Protein AF-A0A0B1TJJ9-F1 (afdb_monomer_lite)

InterPro domains:
  IPR020471 Aldo-keto reductase [PTHR43827] (11-89)
  IPR023210 NADP-dependent oxidoreductase domain [PF00248] (7-78)
  IPR036812 NAD(P)-dependent oxidoreductase domain superfamily [G3DSA:3.20.20.100] (2-97)
  IPR036812 NAD(P)-dependent oxidoreductase domain superfamily [SSF51430] (4-62)

Organism: Oesophagostomum dentatum (NCBI:txid61180)

Foldseek 3Di:
DQPQCCCVPPCVVVVHDPVNDAAEDEDAFDPPQRQVVLVVVLVVVCVSNVHQEHAEYANPDQAHPPDDPPPPCSVVSVVNNVVNVVVLQQDGDVPDRYYNDYDPPPPDPDDD

Radius of gyration: 15.56 Å; chains: 1; bounding box: 32×31×48 Å

Structure (mmCIF, N/CA/C/O backbone):
data_AF-A0A0B1TJJ9-F1
#
_entry.id   AF-A0A0B1TJJ9-F1
#
loop_
_atom_site.group_PDB
_atom_site.id
_atom_site.type_symbol
_atom_site.label_atom_id
_atom_site.label_alt_id
_atom_site.label_comp_id
_atom_site.label_asym_id
_atom_site.label_entity_id
_atom_site.label_seq_id
_atom_site.pdbx_PDB_ins_code
_atom_site.Cartn_x
_atom_site.Cartn_y
_atom_site.Cartn_z
_atom_site.occupancy
_atom_site.B_iso_or_equiv
_atom_site.auth_seq_id
_atom_site.auth_comp_id
_atom_site.auth_asym_id
_atom_site.auth_atom_id
_atom_site.pdbx_PDB_model_num
ATOM 1 N N . MET A 1 1 ? -8.188 20.039 10.616 1.00 50.78 1 MET A N 1
ATOM 2 C CA . MET A 1 1 ? -7.954 18.624 10.953 1.00 50.78 1 MET A CA 1
ATOM 3 C C . MET A 1 1 ? -7.163 18.024 9.822 1.00 50.78 1 MET A C 1
ATOM 5 O O . MET A 1 1 ? -7.623 18.081 8.685 1.00 50.78 1 MET A O 1
ATOM 9 N N . ALA A 1 2 ? -5.960 17.553 10.108 1.00 57.22 2 ALA A N 1
ATOM 10 C CA . ALA A 1 2 ? -5.258 16.703 9.169 1.00 57.22 2 ALA A CA 1
ATOM 11 C C . ALA A 1 2 ? -5.951 15.317 9.196 1.00 57.22 2 ALA A C 1
ATOM 13 O O . ALA A 1 2 ? -6.507 14.917 10.221 1.00 57.22 2 ALA A O 1
ATOM 14 N N . TYR A 1 3 ? -6.072 14.648 8.043 1.00 60.06 3 TYR A N 1
ATOM 15 C CA . TYR A 1 3 ? -6.905 13.437 7.890 1.00 60.06 3 TYR A CA 1
ATOM 16 C C . TYR A 1 3 ? -6.464 12.261 8.787 1.00 60.06 3 TYR A C 1
ATOM 18 O O . TYR A 1 3 ? -7.228 11.327 9.010 1.00 60.06 3 TYR A O 1
ATOM 26 N N . ASP A 1 4 ? -5.239 12.322 9.292 1.00 62.38 4 ASP A N 1
ATOM 27 C CA . ASP A 1 4 ? -4.541 11.364 10.147 1.00 62.38 4 ASP A CA 1
ATOM 28 C C . ASP A 1 4 ? -5.045 11.316 11.598 1.00 62.38 4 ASP A C 1
ATOM 30 O O . ASP A 1 4 ? -4.843 10.313 12.278 1.00 62.38 4 ASP A O 1
ATOM 34 N N . GLU A 1 5 ? -5.767 12.335 12.070 1.00 67.25 5 GLU A N 1
ATOM 35 C CA . GLU A 1 5 ? -6.327 12.354 13.435 1.00 67.25 5 GLU A CA 1
ATOM 36 C C . GLU A 1 5 ? -7.753 11.777 13.505 1.00 67.25 5 GLU A C 1
ATOM 38 O O . GLU A 1 5 ? -8.260 11.465 14.583 1.00 67.25 5 GLU A O 1
ATOM 43 N N . ILE A 1 6 ? -8.392 11.566 12.347 1.00 77.62 6 ILE A N 1
ATOM 44 C CA . ILE A 1 6 ? -9.807 11.187 12.243 1.00 77.62 6 ILE A CA 1
ATOM 45 C C . ILE A 1 6 ? -10.085 9.840 12.914 1.00 77.62 6 ILE A C 1
ATOM 47 O O . ILE A 1 6 ? -11.094 9.700 13.600 1.00 77.62 6 ILE A O 1
ATOM 51 N N . LEU A 1 7 ? -9.216 8.841 12.737 1.00 86.81 7 LEU A N 1
ATOM 52 C CA . LEU A 1 7 ? -9.463 7.512 13.302 1.00 86.81 7 LEU A CA 1
ATOM 53 C C . LEU A 1 7 ? -9.340 7.503 14.827 1.00 86.81 7 LEU A C 1
ATOM 55 O O . LEU A 1 7 ? -10.159 6.881 15.501 1.00 86.81 7 LEU A O 1
ATOM 59 N N . LEU A 1 8 ? -8.356 8.226 15.366 1.00 87.19 8 LEU A N 1
ATOM 60 C CA . LEU A 1 8 ? -8.127 8.311 16.808 1.00 87.19 8 LEU A CA 1
ATOM 61 C C . LEU A 1 8 ? -9.242 9.087 17.521 1.00 87.19 8 LEU A C 1
ATOM 63 O O . LEU A 1 8 ? -9.586 8.749 18.650 1.00 87.19 8 LEU A O 1
ATOM 67 N N . GLU A 1 9 ? -9.824 10.097 16.869 1.00 89.75 9 GLU A N 1
ATOM 68 C CA . GLU A 1 9 ? -10.897 10.906 17.454 1.00 89.75 9 GLU A CA 1
ATOM 69 C C . GLU A 1 9 ? -12.292 10.303 17.226 1.00 89.75 9 GLU A C 1
ATOM 71 O O . GLU A 1 9 ? -13.098 10.210 18.156 1.00 89.75 9 GLU A O 1
ATOM 76 N N . LEU A 1 10 ? -12.611 9.901 15.990 1.00 90.69 10 LEU A N 1
ATOM 77 C CA . LEU A 1 10 ? -13.981 9.541 15.626 1.00 90.69 10 LEU A CA 1
ATOM 78 C C . LEU A 1 10 ? -14.364 8.129 16.057 1.00 90.69 10 LEU A C 1
ATOM 80 O O . LEU A 1 10 ? -15.515 7.929 16.441 1.00 90.69 10 LEU A O 1
ATOM 84 N N . LEU A 1 11 ? -13.445 7.157 16.022 1.00 92.44 11 LEU A N 1
ATOM 85 C CA . LEU A 1 11 ? -13.799 5.786 16.399 1.00 92.44 11 LEU A CA 1
ATOM 86 C C . LEU A 1 11 ? -14.287 5.715 17.859 1.00 92.44 11 LEU A C 1
ATOM 88 O O . LEU A 1 11 ? -15.423 5.278 18.064 1.00 92.44 11 LEU A O 1
ATOM 92 N N . PRO A 1 12 ? -13.561 6.253 18.866 1.00 93.12 12 PRO A N 1
ATOM 93 C CA . PRO A 1 12 ? -14.053 6.255 20.245 1.00 93.12 12 PRO A CA 1
ATOM 94 C C . PRO A 1 12 ? -15.328 7.086 20.420 1.00 93.12 12 PRO A C 1
ATOM 96 O O . PRO A 1 12 ? -16.230 6.682 21.151 1.00 93.12 12 PRO A O 1
ATOM 99 N N . LYS A 1 13 ? -15.441 8.224 19.717 1.00 95.00 13 LYS A N 1
ATOM 100 C CA . LYS A 1 13 ? -16.614 9.113 19.780 1.00 95.00 13 LYS A CA 1
ATOM 101 C C . LYS A 1 13 ? -17.915 8.414 19.382 1.00 95.00 13 LYS A C 1
ATOM 103 O 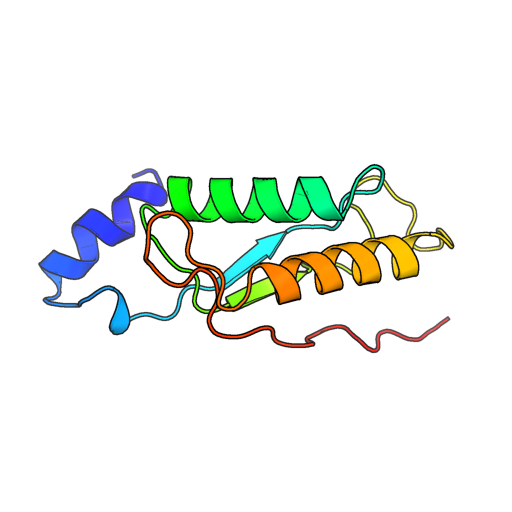O . LYS A 1 13 ? -18.964 8.733 19.936 1.00 95.00 13 LYS A O 1
ATOM 108 N N . TYR A 1 14 ? -17.848 7.482 18.434 1.00 95.12 14 TYR A N 1
ATOM 109 C CA . TYR A 1 14 ? -18.998 6.707 17.967 1.00 95.12 14 TYR A CA 1
ATOM 110 C C . TYR A 1 14 ? -19.023 5.270 18.508 1.00 95.12 14 TYR A C 1
ATOM 112 O O . TYR A 1 14 ? -19.818 4.463 18.034 1.00 95.12 14 TYR A O 1
ATOM 120 N N . ASN A 1 15 ? -18.196 4.958 19.515 1.00 96.25 15 ASN A N 1
ATOM 121 C CA . ASN A 1 15 ? -18.080 3.627 20.115 1.00 96.25 15 ASN A CA 1
ATOM 122 C C . ASN A 1 15 ? -17.792 2.523 19.072 1.00 96.25 15 ASN A C 1
ATOM 124 O O . ASN A 1 15 ? -18.339 1.423 19.149 1.00 96.25 15 ASN A O 1
ATOM 128 N N . LEU A 1 16 ? -16.947 2.850 18.090 1.00 95.50 16 LEU A N 1
ATOM 129 C CA . LEU A 1 16 ? -16.445 1.947 17.059 1.00 95.50 16 LEU A CA 1
ATOM 130 C C . LEU A 1 16 ? -15.017 1.505 17.393 1.00 95.50 16 LEU A C 1
ATOM 132 O O . LEU A 1 16 ? -14.221 2.254 17.962 1.00 95.50 16 LEU A O 1
ATOM 136 N N . GLN A 1 17 ? -14.681 0.292 16.987 1.00 93.50 17 GLN A N 1
ATOM 137 C CA . GLN A 1 17 ? -13.342 -0.275 17.004 1.00 93.50 17 GLN A CA 1
ATOM 138 C C . GLN A 1 17 ? -12.704 -0.175 15.618 1.00 93.50 17 GLN A C 1
ATOM 140 O O . GLN A 1 17 ? -13.377 0.011 14.604 1.00 93.50 17 GLN A O 1
ATOM 145 N N . ARG A 1 18 ? -11.380 -0.357 15.546 1.00 92.25 18 ARG A N 1
ATOM 146 C CA . ARG A 1 18 ? -10.669 -0.399 14.260 1.00 92.25 18 ARG A CA 1
ATOM 147 C C . ARG A 1 18 ? -11.210 -1.503 13.338 1.00 92.25 18 ARG A C 1
ATOM 149 O O . ARG A 1 18 ? -11.262 -1.284 12.132 1.00 92.25 18 ARG A O 1
ATOM 156 N N . SER A 1 19 ? -11.664 -2.627 13.890 1.00 94.12 19 SER A N 1
ATOM 157 C CA . SER A 1 19 ? -12.289 -3.737 13.153 1.00 94.12 19 SER A CA 1
ATOM 158 C C . SER A 1 19 ? -13.675 -3.429 12.587 1.00 94.12 19 SER A C 1
ATOM 160 O O . SER A 1 19 ? -14.154 -4.184 11.747 1.00 94.12 19 SER A O 1
ATOM 162 N N . ASP A 1 20 ? -14.318 -2.343 13.022 1.00 95.62 20 ASP A N 1
ATOM 163 C CA . ASP A 1 20 ? -15.666 -1.976 12.567 1.00 95.62 20 ASP A CA 1
ATOM 164 C C . ASP A 1 20 ? -15.641 -1.144 11.276 1.00 95.62 20 ASP A C 1
ATOM 166 O O . ASP A 1 20 ? -16.688 -0.817 10.715 1.00 95.62 20 ASP A O 1
ATOM 170 N N . ILE A 1 21 ? -14.448 -0.782 10.798 1.00 92.38 21 ILE A N 1
ATOM 171 C CA . ILE A 1 21 ? -14.250 -0.017 9.570 1.00 92.38 21 ILE A CA 1
ATOM 172 C C . ILE A 1 21 ? -13.322 -0.755 8.607 1.00 92.38 21 ILE A C 1
ATOM 174 O O . ILE A 1 21 ? -12.427 -1.487 9.020 1.00 92.38 21 ILE A O 1
ATOM 178 N N . PHE A 1 22 ? -13.505 -0.503 7.311 1.00 93.19 22 PHE A N 1
ATOM 179 C CA . PHE A 1 22 ? -12.669 -1.059 6.251 1.00 93.19 22 PHE A CA 1
ATOM 180 C C . PHE A 1 22 ? -11.797 0.045 5.641 1.00 93.19 22 PHE A C 1
ATOM 182 O O . PHE A 1 22 ? -12.306 0.970 5.004 1.00 93.19 22 PHE A O 1
ATOM 189 N N . LEU A 1 23 ? -10.479 -0.039 5.822 1.00 91.50 23 LEU A N 1
ATOM 190 C CA . LEU A 1 23 ? -9.515 0.918 5.287 1.00 91.50 23 LEU A CA 1
ATOM 191 C C . LEU A 1 23 ? -8.859 0.396 4.015 1.00 91.50 23 LEU A C 1
ATOM 193 O O . LEU A 1 23 ? -8.166 -0.621 4.005 1.00 91.50 23 LEU A O 1
ATOM 197 N N . THR A 1 24 ? -9.031 1.167 2.945 1.00 91.75 24 THR A N 1
ATOM 198 C CA . THR A 1 24 ? -8.344 0.961 1.670 1.00 91.75 24 THR A CA 1
ATOM 199 C C . THR A 1 24 ? -7.356 2.090 1.417 1.00 91.75 24 THR A C 1
ATOM 201 O O . THR A 1 24 ? -7.730 3.261 1.474 1.00 91.75 24 THR A O 1
ATOM 204 N N . THR A 1 25 ? -6.121 1.751 1.052 1.00 92.75 25 THR A N 1
ATOM 205 C CA . THR A 1 25 ? -5.153 2.705 0.486 1.00 92.75 25 THR A CA 1
ATOM 206 C C . THR A 1 25 ? -4.714 2.268 -0.909 1.00 92.75 25 THR A C 1
ATOM 208 O O . THR A 1 25 ? -4.983 1.149 -1.350 1.00 92.75 25 THR A O 1
ATOM 211 N N . LYS A 1 26 ? -4.061 3.169 -1.639 1.00 93.88 26 LYS A N 1
ATOM 212 C CA . LYS A 1 26 ? -3.591 2.918 -2.999 1.00 93.88 26 LYS A CA 1
ATOM 213 C C . LYS A 1 26 ? -2.364 3.755 -3.323 1.00 93.88 26 LYS A C 1
ATOM 215 O O . LYS A 1 26 ? -2.281 4.908 -2.908 1.00 93.88 26 LYS A O 1
ATOM 220 N N . PHE A 1 27 ? -1.445 3.194 -4.099 1.00 95.06 27 PHE A N 1
ATOM 221 C CA . PHE A 1 27 ? -0.259 3.906 -4.568 1.00 95.06 27 PHE A CA 1
ATOM 222 C C . PHE A 1 27 ? 0.136 3.484 -5.983 1.00 95.06 27 PHE A C 1
ATOM 224 O O . PHE A 1 27 ? -0.223 2.402 -6.452 1.00 95.06 27 PHE A O 1
ATOM 231 N N . PHE A 1 28 ? 0.855 4.360 -6.681 1.00 93.94 28 PHE A N 1
ATOM 232 C CA . PHE A 1 28 ? 1.430 4.041 -7.984 1.00 93.94 28 PHE A CA 1
ATOM 233 C C . PHE A 1 28 ? 2.629 3.090 -7.823 1.00 93.94 28 PHE A C 1
ATOM 235 O O . PHE A 1 28 ? 3.371 3.226 -6.849 1.00 93.94 28 PHE A O 1
ATOM 242 N N . PRO A 1 29 ? 2.859 2.163 -8.770 1.00 92.50 29 PRO A N 1
ATOM 243 C CA . PRO A 1 29 ? 4.129 1.452 -8.876 1.00 92.50 29 PRO A CA 1
ATOM 244 C C . PRO A 1 29 ? 5.317 2.419 -8.957 1.00 92.50 29 PRO A C 1
ATOM 246 O O . PRO A 1 29 ? 5.193 3.528 -9.477 1.00 92.50 29 PRO A O 1
ATOM 249 N N . ASP A 1 30 ? 6.481 1.969 -8.501 1.00 96.06 30 ASP A N 1
ATOM 250 C CA . ASP A 1 30 ? 7.746 2.672 -8.718 1.00 96.06 30 ASP A CA 1
ATOM 251 C C . ASP A 1 30 ? 8.471 2.090 -9.938 1.00 96.06 30 ASP A C 1
ATOM 253 O O . ASP A 1 30 ? 8.384 0.889 -10.191 1.00 96.06 30 ASP A O 1
ATOM 257 N N . ALA A 1 31 ? 9.163 2.936 -10.703 1.00 95.00 31 ALA A N 1
ATOM 258 C CA . ALA A 1 31 ? 9.851 2.530 -11.932 1.00 95.00 31 ALA A CA 1
ATOM 259 C C . ALA A 1 31 ? 11.279 2.003 -11.704 1.00 95.00 31 ALA A C 1
ATOM 261 O O . ALA A 1 31 ? 11.882 1.446 -12.615 1.00 95.00 31 ALA A O 1
ATOM 262 N N . LYS A 1 32 ? 11.865 2.226 -10.522 1.00 95.69 32 LYS A N 1
ATOM 263 C CA . LYS A 1 32 ? 13.266 1.892 -10.224 1.00 95.69 32 LYS A CA 1
ATOM 264 C C . LYS A 1 32 ? 13.365 0.684 -9.306 1.00 95.69 32 LYS A C 1
ATOM 266 O O . LYS A 1 32 ? 14.107 -0.247 -9.600 1.00 95.69 32 LYS A O 1
ATOM 271 N N . ASP A 1 33 ? 12.618 0.696 -8.208 1.00 96.88 33 ASP A N 1
ATOM 272 C CA . ASP A 1 33 ? 12.560 -0.399 -7.242 1.00 96.88 33 ASP A CA 1
ATOM 273 C C . ASP A 1 33 ? 11.115 -0.615 -6.749 1.00 96.88 33 ASP A C 1
ATOM 275 O O . ASP A 1 33 ? 10.741 -0.179 -5.651 1.00 96.88 33 ASP A O 1
ATOM 279 N N . PRO A 1 34 ? 10.279 -1.309 -7.550 1.00 95.38 34 PRO A N 1
ATOM 280 C CA . PRO A 1 34 ? 8.871 -1.532 -7.229 1.00 95.38 34 PRO A CA 1
ATOM 281 C C . PRO A 1 34 ? 8.648 -2.248 -5.891 1.00 95.38 34 PRO A C 1
ATOM 283 O O . PRO A 1 34 ? 7.629 -2.025 -5.236 1.00 95.38 34 PRO A O 1
ATOM 286 N N . ALA A 1 35 ? 9.581 -3.115 -5.483 1.00 94.69 35 ALA A N 1
ATOM 287 C CA . ALA A 1 35 ? 9.472 -3.887 -4.252 1.00 94.69 35 ALA A CA 1
ATOM 288 C C . ALA A 1 35 ? 9.832 -3.033 -3.026 1.00 94.69 35 ALA A C 1
ATOM 290 O O . ALA A 1 35 ? 9.063 -2.973 -2.065 1.00 94.69 35 ALA A O 1
ATOM 291 N N . ALA A 1 36 ? 10.969 -2.329 -3.042 1.00 96.75 36 ALA A N 1
ATOM 292 C CA . ALA A 1 36 ? 11.320 -1.445 -1.930 1.00 96.75 36 ALA A CA 1
ATOM 293 C C . ALA A 1 36 ? 10.301 -0.317 -1.753 1.00 96.75 36 ALA A C 1
ATOM 295 O O . ALA A 1 36 ? 9.920 -0.014 -0.619 1.00 96.75 36 ALA A O 1
ATOM 296 N N . ALA A 1 37 ? 9.806 0.246 -2.857 1.00 96.69 37 ALA A N 1
ATOM 297 C CA . ALA A 1 37 ? 8.761 1.257 -2.819 1.00 96.69 37 ALA A CA 1
ATOM 298 C C . ALA A 1 37 ? 7.459 0.720 -2.212 1.00 96.69 37 ALA A C 1
ATOM 300 O O . ALA A 1 37 ? 6.893 1.380 -1.345 1.00 96.69 37 ALA A O 1
ATOM 301 N N . ALA A 1 38 ? 7.013 -0.487 -2.585 1.00 94.94 38 ALA A N 1
ATOM 302 C CA . ALA A 1 38 ? 5.804 -1.084 -2.014 1.00 94.94 38 ALA A CA 1
ATOM 303 C C . ALA A 1 38 ? 5.898 -1.226 -0.487 1.00 94.94 38 ALA A C 1
ATOM 305 O O . ALA A 1 38 ? 4.996 -0.788 0.226 1.00 94.94 38 ALA A O 1
ATOM 306 N N . ARG A 1 39 ? 7.016 -1.759 0.031 1.00 95.69 39 ARG A N 1
ATOM 307 C CA . ARG A 1 39 ? 7.245 -1.865 1.485 1.00 95.69 39 ARG A CA 1
ATOM 308 C C . ARG A 1 39 ? 7.192 -0.503 2.169 1.00 95.69 39 ARG A C 1
ATOM 310 O O . ARG A 1 39 ? 6.515 -0.348 3.183 1.00 95.69 39 ARG A O 1
ATOM 317 N N . LYS A 1 40 ? 7.892 0.481 1.599 1.00 96.81 40 LYS A N 1
ATOM 318 C CA . LYS A 1 40 ? 7.952 1.843 2.133 1.00 96.81 40 LYS A CA 1
ATOM 319 C C . LYS A 1 40 ? 6.567 2.496 2.167 1.00 96.81 40 LYS A C 1
ATOM 321 O O . LYS A 1 40 ? 6.163 2.993 3.209 1.00 96.81 40 LYS A O 1
ATOM 326 N N . LEU A 1 41 ? 5.829 2.460 1.060 1.00 96.00 41 LEU A N 1
ATOM 327 C CA . LEU A 1 41 ? 4.531 3.131 0.924 1.00 96.00 41 LEU A CA 1
ATOM 328 C C . LEU A 1 41 ? 3.441 2.486 1.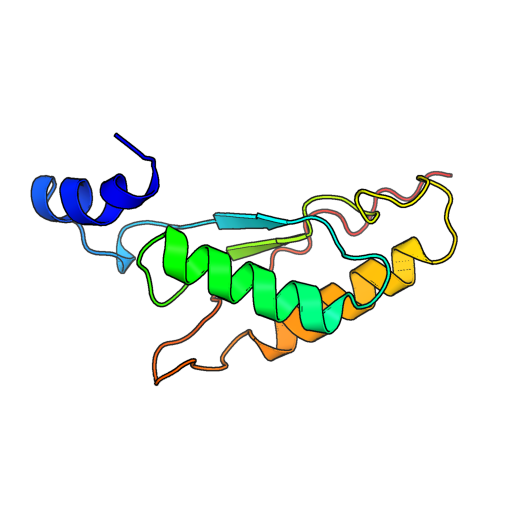791 1.00 96.00 41 LEU A C 1
ATOM 330 O O . LEU A 1 41 ? 2.562 3.188 2.298 1.00 96.00 41 LEU A O 1
ATOM 334 N N . VAL A 1 42 ? 3.499 1.166 2.004 1.00 95.06 42 VAL A N 1
ATOM 335 C CA . VAL A 1 42 ? 2.635 0.487 2.982 1.00 95.06 42 VAL A CA 1
ATOM 336 C C . VAL A 1 42 ? 2.973 0.947 4.402 1.00 95.06 42 VAL A C 1
ATOM 338 O O . VAL A 1 42 ? 2.065 1.343 5.129 1.00 95.06 42 VAL A O 1
ATOM 341 N N . ALA A 1 43 ? 4.255 0.969 4.782 1.00 95.06 43 ALA A N 1
ATOM 342 C CA . ALA A 1 43 ? 4.681 1.429 6.106 1.00 95.06 43 ALA A CA 1
ATOM 343 C C . ALA A 1 43 ? 4.279 2.893 6.372 1.00 95.06 43 ALA A C 1
ATOM 345 O O . ALA A 1 43 ? 3.703 3.194 7.416 1.00 95.06 43 ALA A O 1
ATOM 346 N N . GLU A 1 44 ? 4.487 3.785 5.401 1.00 95.19 44 GLU A N 1
ATOM 347 C CA . GLU A 1 44 ? 4.055 5.186 5.484 1.00 95.19 44 GLU A CA 1
ATOM 348 C C . GLU A 1 44 ? 2.529 5.313 5.598 1.00 95.19 44 GLU A C 1
ATOM 350 O O . GLU A 1 44 ? 2.027 6.160 6.336 1.00 95.19 44 GLU A O 1
ATOM 355 N N . SER A 1 45 ? 1.767 4.470 4.891 1.00 93.44 45 SER A N 1
ATOM 356 C CA . SER A 1 45 ? 0.301 4.465 4.992 1.00 93.44 45 SER A CA 1
ATOM 357 C C . SER A 1 45 ? -0.165 4.080 6.395 1.00 93.44 45 SER A C 1
ATOM 359 O O . SER A 1 45 ? -1.042 4.747 6.940 1.00 93.44 45 SER A O 1
ATOM 361 N N . LEU A 1 46 ? 0.434 3.047 6.993 1.00 92.88 46 LEU A N 1
ATOM 362 C CA . LEU A 1 46 ? 0.144 2.606 8.361 1.00 92.88 46 LEU A CA 1
ATOM 363 C C . LEU A 1 46 ? 0.473 3.700 9.388 1.00 92.88 46 LEU A C 1
ATOM 365 O O . LEU A 1 46 ? -0.360 4.027 10.233 1.00 92.88 46 LEU A O 1
ATOM 369 N N . GLU A 1 47 ? 1.649 4.325 9.268 1.00 92.44 47 GLU A N 1
ATOM 370 C CA . GLU A 1 47 ? 2.086 5.410 10.154 1.00 92.44 47 GLU A CA 1
ATOM 371 C C . GLU A 1 47 ? 1.156 6.627 10.080 1.00 92.44 47 GLU A C 1
ATOM 373 O O . GLU A 1 47 ? 0.780 7.197 11.111 1.00 92.44 47 GLU A O 1
ATOM 378 N N . ARG A 1 48 ? 0.771 7.025 8.863 1.00 91.31 48 ARG A N 1
ATOM 379 C CA . ARG A 1 48 ? -0.116 8.170 8.638 1.00 91.31 48 ARG A CA 1
ATOM 380 C C . ARG A 1 48 ? -1.540 7.890 9.085 1.00 91.31 48 ARG A C 1
ATOM 382 O O . ARG A 1 48 ? -2.170 8.767 9.652 1.00 91.31 48 ARG A O 1
ATOM 389 N N . LEU A 1 49 ? -2.048 6.683 8.852 1.00 90.81 49 LEU A N 1
ATOM 390 C CA . LEU A 1 49 ? -3.391 6.290 9.282 1.00 90.81 49 LEU A CA 1
ATOM 391 C C . LEU A 1 49 ? -3.438 5.863 10.754 1.00 90.81 49 LEU A C 1
ATOM 393 O O . LEU A 1 49 ? -4.514 5.542 11.244 1.00 90.81 49 LEU A O 1
ATOM 397 N N . LYS A 1 50 ? -2.303 5.862 11.469 1.00 90.75 50 LYS A N 1
ATOM 398 C CA . LYS A 1 50 ? -2.217 5.500 12.893 1.00 90.75 50 LYS A CA 1
ATOM 399 C C . LYS A 1 50 ? -2.860 4.138 13.179 1.00 90.75 50 LYS A C 1
ATOM 401 O O . LYS A 1 50 ? -3.601 3.971 14.144 1.00 90.75 50 LYS A O 1
ATOM 406 N N . THR A 1 51 ? -2.585 3.161 12.319 1.00 90.56 51 THR A N 1
ATOM 407 C CA . THR A 1 51 ? -3.121 1.802 12.427 1.00 90.56 51 THR A CA 1
ATOM 408 C C . THR A 1 51 ? -2.033 0.778 12.137 1.00 90.56 51 THR A C 1
ATOM 410 O O . THR A 1 51 ? -1.071 1.067 11.430 1.00 90.56 51 THR A O 1
ATOM 413 N N . SER A 1 52 ? -2.178 -0.422 12.685 1.00 91.38 52 SER A N 1
ATOM 414 C CA . SER A 1 52 ? -1.248 -1.532 12.485 1.00 91.38 52 SER A CA 1
ATOM 415 C C . SER A 1 52 ? -1.562 -2.380 11.256 1.00 91.38 52 SER A C 1
ATOM 417 O O . SER A 1 52 ? -0.712 -3.156 10.824 1.00 91.38 52 SER A O 1
ATOM 419 N N . TYR A 1 53 ? -2.749 -2.207 10.663 1.00 91.81 53 TYR A N 1
ATOM 420 C CA . TYR A 1 53 ? -3.173 -2.986 9.509 1.00 91.81 53 TYR A CA 1
ATOM 421 C C . TYR A 1 53 ? -4.052 -2.213 8.531 1.00 91.81 53 TYR A C 1
ATOM 423 O O . TYR A 1 53 ? -4.819 -1.314 8.896 1.00 91.81 53 TYR A O 1
ATOM 431 N N . LEU A 1 54 ? -3.979 -2.623 7.268 1.00 91.94 54 LEU A N 1
ATOM 432 C CA . LEU A 1 54 ? -4.858 -2.169 6.198 1.00 91.94 54 LEU A CA 1
ATOM 433 C C . LEU A 1 54 ? -5.744 -3.328 5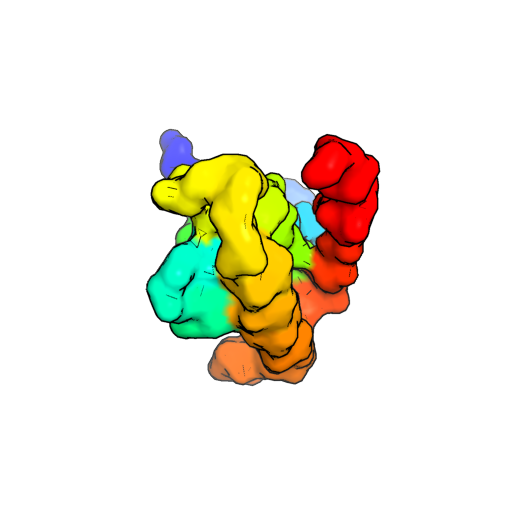.767 1.00 91.94 54 LEU A C 1
ATOM 435 O O . LEU A 1 54 ? -5.284 -4.458 5.624 1.00 91.94 54 LEU A O 1
ATOM 439 N N . ASP A 1 55 ? -7.019 -3.052 5.530 1.00 92.50 55 ASP A N 1
ATOM 440 C CA . ASP A 1 55 ? -7.920 -4.088 5.037 1.00 92.50 55 ASP A CA 1
ATOM 441 C C . ASP A 1 55 ? -7.609 -4.384 3.565 1.00 92.50 55 ASP A C 1
ATOM 443 O O . ASP A 1 55 ? -7.553 -5.544 3.163 1.00 92.50 55 ASP A O 1
ATOM 447 N N . MET A 1 56 ? -7.289 -3.344 2.781 1.00 90.25 56 MET A N 1
ATOM 448 C CA . MET A 1 56 ? -6.925 -3.485 1.373 1.00 90.25 56 MET A CA 1
ATOM 449 C C . MET A 1 56 ? -5.875 -2.468 0.909 1.00 90.25 56 MET A C 1
ATOM 451 O O . MET A 1 56 ? -5.934 -1.276 1.222 1.00 90.25 56 MET A O 1
ATOM 455 N N . VAL A 1 57 ? -4.938 -2.936 0.084 1.00 92.12 57 VAL A N 1
ATOM 456 C CA . VAL A 1 57 ? -3.965 -2.094 -0.626 1.00 92.12 57 VAL A CA 1
ATOM 457 C C . VAL A 1 57 ? -4.125 -2.309 -2.124 1.00 92.12 57 VAL A C 1
ATOM 459 O O . VAL A 1 57 ? -4.100 -3.441 -2.595 1.00 92.12 57 VAL A O 1
ATOM 462 N N . LEU A 1 58 ? -4.276 -1.226 -2.884 1.00 91.88 58 LEU A N 1
ATOM 463 C CA . LEU A 1 58 ? -4.423 -1.287 -4.337 1.00 91.88 58 LEU A CA 1
ATOM 464 C C . LEU A 1 58 ? -3.194 -0.721 -5.048 1.00 91.8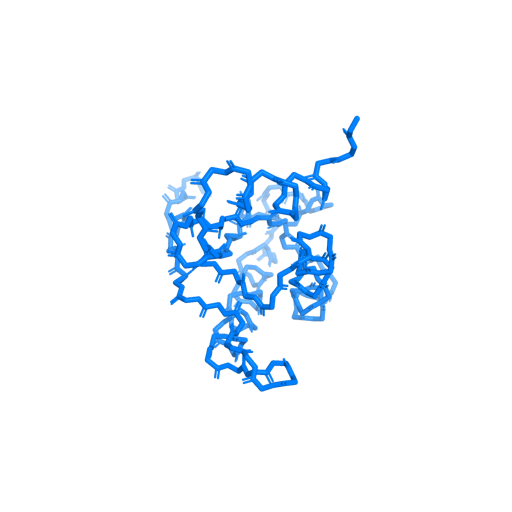8 58 LEU A C 1
ATOM 466 O O . LEU A 1 58 ? -2.678 0.342 -4.696 1.00 91.88 58 LEU A O 1
ATOM 470 N N . ILE A 1 59 ? -2.795 -1.378 -6.135 1.00 92.12 59 ILE A N 1
ATOM 471 C CA . ILE A 1 59 ? -1.961 -0.739 -7.153 1.00 92.12 59 ILE A CA 1
ATOM 472 C C . ILE A 1 59 ? -2.860 0.261 -7.884 1.00 92.12 59 ILE A C 1
ATOM 474 O O . ILE A 1 59 ? -3.809 -0.128 -8.558 1.00 92.12 59 ILE A O 1
ATOM 478 N N . HIS A 1 60 ? -2.598 1.553 -7.702 1.00 91.50 60 HIS A N 1
ATOM 479 C CA . HIS A 1 60 ? -3.506 2.620 -8.118 1.00 91.50 60 HIS A CA 1
ATOM 480 C C . HIS A 1 60 ? -3.674 2.719 -9.637 1.00 91.50 60 HIS A C 1
ATOM 482 O O . HIS A 1 60 ? -4.747 3.089 -10.109 1.00 91.50 60 HIS A O 1
ATOM 488 N N . TYR A 1 61 ? -2.612 2.424 -10.387 1.00 89.31 61 TYR A N 1
ATOM 489 C CA . TYR A 1 61 ? -2.573 2.630 -11.829 1.00 89.31 61 TYR A CA 1
ATOM 490 C C . TYR A 1 61 ? -1.608 1.643 -12.497 1.00 89.31 61 TYR A C 1
ATOM 492 O O . TYR A 1 61 ? -0.667 1.182 -11.840 1.00 89.31 61 TYR A O 1
ATOM 500 N N . PRO A 1 62 ? -1.804 1.289 -13.785 1.00 86.25 62 PRO A N 1
ATOM 501 C CA . PRO A 1 62 ? -1.041 0.207 -14.378 1.00 86.25 62 PRO A CA 1
ATOM 502 C C . PRO A 1 62 ? 0.420 0.529 -14.740 1.00 86.25 62 PRO A C 1
ATOM 504 O O . PRO A 1 62 ? 1.163 -0.382 -15.119 1.00 86.25 62 PRO A O 1
ATOM 507 N N . LYS A 1 63 ? 0.830 1.791 -14.620 1.00 91.25 63 LYS A N 1
ATOM 508 C CA . LYS A 1 63 ? 2.198 2.273 -14.839 1.00 91.25 63 LYS A CA 1
ATOM 509 C C . LYS A 1 63 ? 2.715 3.001 -13.608 1.00 91.25 63 LYS A C 1
ATOM 511 O O . LYS A 1 63 ? 1.921 3.488 -12.800 1.00 91.25 63 LYS A O 1
ATOM 516 N N . ALA A 1 64 ? 4.031 3.141 -13.518 1.00 91.81 64 ALA A N 1
ATOM 517 C CA . ALA A 1 64 ? 4.618 4.069 -12.565 1.00 91.81 64 ALA A CA 1
ATOM 518 C C . ALA A 1 64 ? 4.248 5.522 -12.912 1.00 91.81 64 ALA A C 1
ATOM 520 O O . ALA A 1 64 ? 3.960 5.850 -14.070 1.00 91.81 64 ALA A O 1
ATOM 521 N N . SER A 1 65 ? 4.250 6.407 -11.912 1.00 87.44 65 SER A N 1
ATOM 522 C CA . SER A 1 65 ? 3.896 7.823 -12.106 1.00 87.44 65 SER A CA 1
ATOM 523 C C . SER A 1 65 ? 4.752 8.482 -13.192 1.00 87.44 65 SER A C 1
ATOM 525 O O . SER A 1 65 ? 4.209 9.151 -14.068 1.00 87.44 65 SER A O 1
ATOM 527 N N . GLU A 1 66 ? 6.054 8.189 -13.175 1.00 90.31 66 GLU A N 1
ATOM 528 C CA . GLU A 1 66 ? 7.079 8.764 -14.058 1.00 90.31 66 GLU A CA 1
ATOM 529 C C . GLU A 1 66 ? 7.236 8.032 -15.404 1.00 90.31 66 GLU A C 1
ATOM 531 O O . GLU A 1 66 ? 7.934 8.520 -16.288 1.00 90.31 66 GLU A O 1
ATOM 536 N N . SER A 1 67 ? 6.625 6.854 -15.571 1.00 91.81 67 SER A N 1
ATOM 537 C CA . SER A 1 67 ? 6.723 6.076 -16.815 1.00 91.81 67 SER A CA 1
ATOM 538 C C . SER A 1 67 ? 5.722 6.562 -17.865 1.00 91.81 67 SER A C 1
ATOM 540 O O . SER A 1 67 ? 4.629 7.030 -17.526 1.00 91.81 67 SER A O 1
ATOM 542 N N . ASP A 1 68 ? 6.063 6.387 -19.144 1.00 94.06 68 ASP A N 1
ATOM 543 C CA . ASP A 1 68 ? 5.108 6.508 -20.253 1.00 94.06 68 ASP A CA 1
ATOM 544 C C . ASP A 1 68 ? 4.050 5.391 -20.176 1.00 94.06 68 ASP A C 1
ATOM 546 O O . ASP A 1 68 ? 4.296 4.333 -19.591 1.00 94.06 68 ASP A O 1
ATOM 550 N N . GLU A 1 69 ? 2.860 5.597 -20.745 1.00 88.38 69 GLU A N 1
ATOM 551 C CA . GLU A 1 69 ? 1.808 4.568 -20.762 1.00 88.38 69 GLU A CA 1
ATOM 552 C C . GLU A 1 69 ? 2.221 3.310 -21.532 1.00 88.38 69 GLU A C 1
ATOM 554 O O . GLU A 1 69 ? 1.871 2.200 -21.128 1.00 88.38 69 GLU A O 1
ATOM 559 N N . LYS A 1 70 ? 3.011 3.477 -22.595 1.00 91.75 70 LYS A N 1
ATOM 560 C CA . LYS A 1 70 ? 3.456 2.402 -23.489 1.00 91.75 70 LYS A CA 1
ATOM 561 C C . LYS A 1 70 ? 4.814 1.821 -23.110 1.00 91.75 70 LYS A C 1
ATOM 563 O O . LYS A 1 70 ? 5.357 1.014 -23.858 1.00 91.75 70 LYS A O 1
ATOM 568 N N . ASP A 1 71 ? 5.368 2.221 -21.969 1.00 93.38 71 ASP A N 1
ATOM 569 C CA . ASP A 1 71 ? 6.630 1.675 -21.483 1.00 93.38 71 ASP A CA 1
ATOM 570 C C . ASP A 1 71 ? 6.501 0.157 -21.250 1.00 93.38 71 ASP A C 1
ATOM 572 O O . ASP A 1 71 ? 5.690 -0.309 -20.440 1.00 93.38 71 ASP A O 1
ATOM 576 N N . GLU A 1 72 ? 7.318 -0.617 -21.967 1.00 95.19 72 GLU A N 1
ATOM 577 C CA . GLU A 1 72 ? 7.328 -2.083 -21.935 1.00 95.19 72 GLU A CA 1
ATOM 578 C C . GLU A 1 72 ? 7.679 -2.647 -20.547 1.00 95.19 72 GLU A C 1
ATOM 580 O O . GLU A 1 72 ? 7.387 -3.808 -20.251 1.00 95.19 72 GLU A O 1
ATOM 585 N N . SER A 1 73 ? 8.266 -1.832 -19.663 1.00 94.88 73 SER A N 1
ATOM 586 C CA . SER A 1 73 ? 8.585 -2.204 -18.283 1.00 94.88 73 SER A CA 1
ATOM 587 C C . SER A 1 73 ? 7.388 -2.119 -17.323 1.00 94.88 73 SER A C 1
ATOM 589 O O . SER A 1 73 ? 7.400 -2.765 -16.272 1.00 94.88 73 SER A O 1
ATOM 591 N N . ASN A 1 74 ? 6.304 -1.415 -17.679 1.00 92.75 74 ASN A N 1
ATOM 592 C CA . ASN A 1 74 ? 5.130 -1.240 -16.812 1.00 92.75 74 ASN A CA 1
ATOM 593 C C . ASN A 1 74 ? 4.518 -2.561 -16.301 1.00 92.75 74 ASN A C 1
ATOM 595 O O . ASN A 1 74 ? 4.222 -2.658 -15.102 1.00 92.75 74 ASN A O 1
ATOM 599 N N . PRO A 1 75 ? 4.341 -3.611 -17.134 1.00 92.56 75 PRO A N 1
ATOM 600 C CA . PRO A 1 75 ? 3.884 -4.912 -16.652 1.00 92.56 75 PRO A CA 1
ATOM 601 C C . PRO A 1 75 ? 4.817 -5.522 -15.600 1.00 92.56 75 PRO A C 1
ATOM 603 O O . PRO A 1 75 ? 4.336 -6.113 -14.629 1.00 92.56 75 PRO A O 1
ATOM 606 N N . LEU A 1 76 ? 6.136 -5.359 -15.758 1.00 93.50 76 LEU A N 1
ATOM 607 C CA . LEU A 1 76 ? 7.118 -5.853 -14.796 1.00 93.50 76 LEU A CA 1
ATOM 608 C C . LEU A 1 76 ? 7.042 -5.072 -13.480 1.00 93.50 76 LEU A C 1
ATOM 610 O O . LEU A 1 76 ? 6.994 -5.701 -12.423 1.00 93.50 76 LEU A O 1
ATOM 614 N N . HIS A 1 77 ? 6.948 -3.738 -13.526 1.00 94.62 77 HIS A N 1
ATOM 615 C CA . HIS A 1 77 ? 6.807 -2.903 -12.328 1.00 94.62 77 HIS A CA 1
ATOM 616 C C . HIS A 1 77 ? 5.595 -3.320 -11.493 1.00 94.62 77 HIS A C 1
ATOM 618 O O . HIS A 1 77 ? 5.738 -3.628 -10.309 1.00 94.62 77 HIS A O 1
ATOM 624 N N . ARG A 1 78 ? 4.416 -3.457 -12.120 1.00 92.44 78 ARG A N 1
ATOM 625 C CA . ARG A 1 78 ? 3.216 -3.948 -11.422 1.00 92.44 78 ARG A CA 1
ATOM 626 C C . ARG A 1 78 ? 3.402 -5.339 -10.841 1.00 92.44 78 ARG A C 1
ATOM 628 O O . ARG A 1 78 ? 2.983 -5.578 -9.714 1.00 92.44 78 ARG A O 1
ATOM 635 N N . LYS A 1 79 ? 3.992 -6.264 -11.607 1.00 92.50 79 LYS A N 1
ATOM 636 C CA . LYS A 1 79 ? 4.206 -7.645 -11.160 1.00 92.50 79 LYS A CA 1
ATOM 637 C C . LYS A 1 79 ? 5.096 -7.686 -9.920 1.00 92.50 79 LYS A C 1
ATOM 639 O O . LYS A 1 79 ? 4.783 -8.408 -8.979 1.00 92.50 79 LYS A O 1
ATOM 644 N N . LEU A 1 80 ? 6.180 -6.914 -9.908 1.00 95.12 80 LEU A N 1
ATOM 645 C CA . LEU A 1 80 ? 7.100 -6.844 -8.774 1.00 95.12 80 LEU A CA 1
ATOM 646 C C . LEU A 1 80 ? 6.450 -6.181 -7.553 1.00 95.12 80 LEU A C 1
ATOM 648 O O . LEU A 1 80 ? 6.583 -6.707 -6.451 1.00 95.12 80 LEU A O 1
ATOM 652 N N . THR A 1 81 ? 5.683 -5.102 -7.744 1.00 94.31 81 THR A N 1
ATOM 653 C CA . THR A 1 81 ? 4.870 -4.505 -6.672 1.00 94.31 81 THR A CA 1
ATOM 654 C C . THR A 1 81 ? 3.864 -5.509 -6.108 1.00 94.31 81 THR A C 1
ATOM 656 O O . THR A 1 81 ? 3.764 -5.650 -4.894 1.00 94.31 81 THR A O 1
ATOM 659 N N . TYR A 1 82 ? 3.152 -6.242 -6.968 1.00 91.81 82 TYR A N 1
ATOM 660 C CA . TYR A 1 82 ? 2.172 -7.246 -6.551 1.00 91.81 82 TYR A CA 1
ATOM 661 C C . TYR A 1 82 ? 2.813 -8.378 -5.740 1.00 91.81 82 TYR A C 1
ATOM 663 O O . TYR A 1 82 ? 2.337 -8.693 -4.656 1.00 91.81 82 TYR A O 1
ATOM 671 N N . ILE A 1 83 ? 3.921 -8.949 -6.227 1.00 92.69 83 ILE A N 1
ATOM 672 C CA . ILE A 1 83 ? 4.660 -9.996 -5.505 1.00 92.69 83 ILE A CA 1
ATOM 673 C C . ILE A 1 83 ? 5.082 -9.501 -4.122 1.00 92.69 83 ILE A C 1
ATOM 675 O O . ILE A 1 83 ? 5.023 -10.255 -3.156 1.00 92.69 83 ILE A O 1
ATOM 679 N N . GLU A 1 84 ? 5.518 -8.247 -4.010 1.00 94.31 84 GLU A N 1
ATOM 680 C CA . GLU A 1 84 ? 5.911 -7.702 -2.718 1.00 94.31 84 GLU A CA 1
ATOM 681 C C . GLU A 1 84 ? 4.716 -7.479 -1.784 1.00 94.31 84 GLU A C 1
ATOM 683 O O . GLU A 1 84 ? 4.799 -7.821 -0.608 1.00 94.31 84 GLU A O 1
ATOM 688 N N . LEU A 1 85 ? 3.587 -6.987 -2.298 1.00 91.19 85 LEU A N 1
ATOM 689 C CA . LEU A 1 85 ? 2.346 -6.875 -1.528 1.00 91.19 85 LEU A CA 1
ATOM 690 C C . LEU A 1 85 ? 1.841 -8.241 -1.036 1.00 91.19 85 LEU A C 1
ATOM 692 O O . LEU A 1 85 ? 1.412 -8.347 0.110 1.00 91.19 85 LEU A O 1
ATOM 696 N N . GLU A 1 86 ? 1.942 -9.293 -1.853 1.00 88.62 86 GLU A N 1
ATOM 697 C CA . GLU A 1 86 ? 1.613 -10.667 -1.441 1.00 88.62 86 GLU A CA 1
ATOM 698 C C . GLU A 1 86 ? 2.532 -11.171 -0.329 1.00 88.62 86 GLU A C 1
ATOM 700 O O . GLU A 1 86 ? 2.066 -11.854 0.576 1.00 88.62 86 GLU A O 1
ATOM 705 N N . LYS A 1 87 ? 3.824 -10.814 -0.338 1.00 89.69 87 LYS A N 1
ATOM 706 C CA . LYS A 1 87 ? 4.701 -11.139 0.795 1.00 89.69 87 LYS A CA 1
ATOM 707 C C . LYS A 1 87 ? 4.264 -10.410 2.056 1.00 89.69 87 LYS A C 1
ATOM 709 O O . LYS A 1 87 ? 4.313 -10.998 3.121 1.00 89.69 87 LYS A O 1
ATOM 714 N N . LEU A 1 88 ? 3.859 -9.143 1.953 1.00 87.94 88 LEU A N 1
ATOM 715 C CA . LEU A 1 88 ? 3.389 -8.364 3.103 1.00 87.94 88 LEU A CA 1
ATOM 716 C C . LEU A 1 88 ? 2.055 -8.887 3.657 1.00 87.94 88 LEU A C 1
ATOM 718 O O . LEU A 1 88 ? 1.769 -8.705 4.841 1.00 87.94 88 LEU A O 1
ATOM 722 N N . LYS A 1 89 ? 1.254 -9.569 2.833 1.00 79.44 89 LYS A N 1
ATOM 723 C CA . LYS A 1 89 ? 0.027 -10.241 3.261 1.00 79.44 89 LYS A CA 1
ATOM 724 C C . LYS A 1 89 ? 0.356 -11.347 4.265 1.00 79.44 89 LYS A C 1
ATOM 726 O O . LYS A 1 89 ? 1.118 -12.265 3.986 1.00 79.44 89 LYS A O 1
ATOM 731 N N . GLY A 1 90 ? -0.225 -11.261 5.458 1.00 62.19 90 GLY A N 1
ATOM 732 C CA . GLY A 1 90 ? 0.035 -12.222 6.534 1.00 62.19 90 GLY A CA 1
ATOM 733 C C . GLY A 1 90 ? 1.412 -12.096 7.204 1.00 62.19 90 GLY A C 1
ATOM 734 O O . GLY A 1 90 ? 1.667 -12.826 8.160 1.00 62.19 90 GLY A O 1
ATOM 735 N N . LEU A 1 91 ? 2.276 -11.165 6.774 1.00 54.34 91 LEU A N 1
ATOM 736 C CA . LEU A 1 91 ? 3.433 -10.757 7.568 1.00 54.34 91 LEU A CA 1
ATOM 737 C C . LEU A 1 91 ? 3.002 -9.715 8.600 1.00 54.34 91 LEU A C 1
ATOM 739 O O . LEU A 1 91 ? 2.257 -8.781 8.309 1.00 54.34 91 LEU A O 1
ATOM 743 N N . SER A 1 92 ? 3.484 -9.899 9.824 1.00 52.00 92 SER A N 1
ATOM 744 C CA . SER A 1 92 ? 3.267 -8.981 10.932 1.00 52.0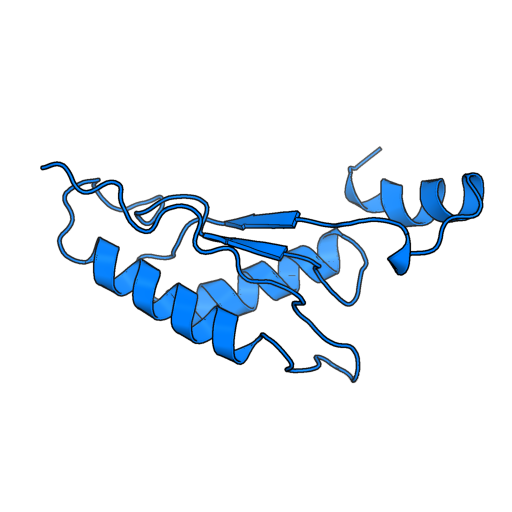0 92 SER A CA 1
ATOM 745 C C . SER A 1 92 ? 4.461 -8.044 11.090 1.00 52.00 92 SER A C 1
ATOM 747 O O . SER A 1 92 ? 5.582 -8.511 11.305 1.00 52.00 92 SER A O 1
ATOM 749 N N . TYR A 1 93 ? 4.243 -6.735 11.056 1.00 42.50 93 TYR A N 1
ATOM 750 C CA . TYR A 1 93 ? 5.231 -5.758 11.507 1.00 42.50 93 TYR A CA 1
ATOM 751 C C . TYR A 1 93 ? 4.969 -5.581 13.001 1.00 42.50 93 TYR A C 1
ATOM 753 O O . TYR A 1 93 ? 3.885 -5.166 13.390 1.00 42.50 93 TYR A O 1
ATOM 761 N N . GLN A 1 94 ? 5.913 -6.000 13.848 1.00 42.69 94 GLN A N 1
ATOM 762 C CA . GLN A 1 94 ? 5.763 -5.961 15.314 1.00 42.69 94 GLN A CA 1
ATOM 763 C C . GLN A 1 94 ? 4.558 -6.748 15.890 1.00 42.69 94 GLN A C 1
ATOM 765 O O . GLN A 1 94 ? 4.103 -6.443 16.985 1.00 42.69 94 GLN A O 1
ATOM 770 N N . GLY A 1 95 ? 4.081 -7.802 15.214 1.00 37.44 95 GLY A N 1
ATOM 771 C CA . GLY A 1 95 ? 3.109 -8.753 15.786 1.00 37.44 95 GLY A CA 1
ATOM 772 C C . GLY A 1 95 ? 1.633 -8.547 15.416 1.00 37.44 95 GLY A C 1
ATOM 773 O O . GLY A 1 95 ? 0.805 -9.337 15.859 1.00 37.44 95 GLY A O 1
ATOM 774 N N . GLU A 1 96 ? 1.297 -7.576 14.560 1.00 45.72 96 GLU A N 1
ATOM 775 C CA . GLU A 1 96 ? -0.068 -7.365 14.043 1.00 45.72 96 GLU A CA 1
ATOM 776 C C . GLU A 1 96 ? -0.096 -7.441 12.496 1.00 45.72 96 GLU A C 1
ATOM 778 O O . GLU A 1 96 ? 0.860 -7.039 11.834 1.00 45.72 96 GLU A O 1
ATOM 783 N N . ILE A 1 97 ? -1.138 -8.066 11.926 1.00 48.16 97 ILE A N 1
ATOM 784 C CA . ILE A 1 97 ? -1.268 -8.497 10.510 1.00 48.16 97 ILE A CA 1
ATOM 785 C C . ILE A 1 97 ? -1.299 -7.291 9.560 1.00 48.16 97 ILE A C 1
ATOM 787 O O . ILE A 1 97 ? -2.158 -6.454 9.742 1.00 48.16 97 ILE A O 1
ATOM 791 N N . LEU A 1 98 ?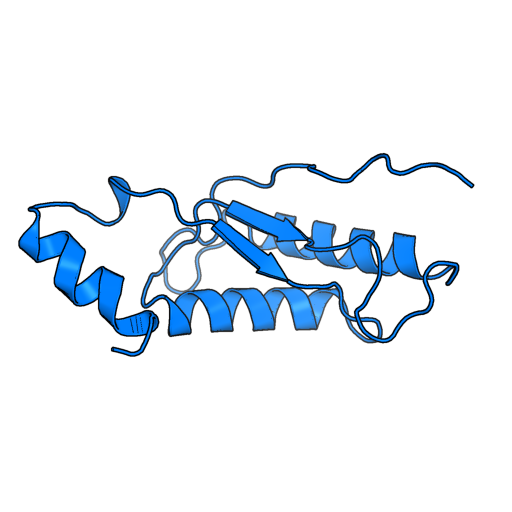 -0.473 -7.205 8.505 1.00 56.06 98 LEU A N 1
ATOM 792 C CA . LEU A 1 98 ? -0.397 -5.963 7.704 1.00 56.06 98 LEU A CA 1
ATOM 793 C C . LEU A 1 98 ? -1.475 -5.739 6.633 1.00 56.06 98 LEU A C 1
ATOM 795 O O . LEU A 1 98 ? -1.806 -4.583 6.370 1.00 56.06 98 LEU A O 1
ATOM 799 N N . VAL A 1 99 ? -1.982 -6.781 5.967 1.00 50.81 99 VAL A N 1
ATOM 800 C CA . VAL A 1 99 ? -2.932 -6.633 4.843 1.00 50.81 99 VAL A CA 1
ATOM 801 C C . VAL A 1 99 ? -3.901 -7.816 4.799 1.00 50.81 99 VAL A C 1
ATOM 803 O O . VAL A 1 99 ? -3.444 -8.962 4.764 1.00 50.81 99 VAL A O 1
ATOM 806 N N . ALA A 1 100 ? -5.214 -7.555 4.786 1.00 45.81 100 ALA A N 1
ATOM 807 C CA . ALA A 1 100 ? -6.246 -8.600 4.783 1.00 45.81 100 ALA A CA 1
ATOM 808 C C . ALA A 1 100 ? -6.633 -9.071 3.365 1.00 45.81 100 ALA A C 1
ATOM 810 O O . ALA A 1 100 ? -6.722 -10.277 3.129 1.00 45.81 100 ALA A O 1
ATOM 811 N N . GLU A 1 101 ? -6.780 -8.177 2.383 1.00 48.72 101 GLU A N 1
ATOM 812 C CA . GLU A 1 101 ? -7.231 -8.543 1.033 1.00 48.72 101 GLU A CA 1
ATOM 813 C C . GLU A 1 101 ? -6.523 -7.740 -0.075 1.00 48.72 101 GLU A C 1
ATOM 815 O O . GLU A 1 101 ? -6.350 -6.525 0.002 1.00 48.72 101 GLU A O 1
ATOM 820 N N . LEU A 1 102 ? -6.101 -8.434 -1.139 1.00 48.69 102 LEU A N 1
ATOM 821 C CA . LEU A 1 102 ? -5.566 -7.835 -2.366 1.00 48.69 102 LEU A CA 1
ATOM 822 C C . LEU A 1 102 ? -6.604 -8.035 -3.467 1.00 48.69 102 LEU A C 1
ATOM 824 O O . LEU A 1 102 ? -6.740 -9.135 -4.004 1.00 48.69 102 LEU A O 1
ATOM 828 N N . LEU A 1 103 ? -7.355 -6.985 -3.800 1.00 46.97 103 LEU A N 1
ATOM 829 C CA . LEU A 1 103 ? -8.265 -7.041 -4.936 1.00 46.97 103 LEU A CA 1
ATOM 830 C C . LEU A 1 103 ? -7.486 -6.765 -6.227 1.00 46.97 103 LEU A C 1
ATOM 832 O O . LEU A 1 103 ? -6.891 -5.703 -6.409 1.00 46.97 103 LEU A O 1
ATOM 836 N N . TYR A 1 104 ? -7.547 -7.735 -7.141 1.00 48.06 104 TYR A N 1
ATOM 837 C CA . TYR A 1 104 ? -7.020 -7.756 -8.516 1.00 48.06 104 TYR A CA 1
ATOM 838 C C . TYR A 1 104 ? -7.683 -6.712 -9.451 1.00 48.06 104 TYR A C 1
ATOM 840 O O . TYR A 1 104 ? -7.913 -6.959 -10.636 1.00 48.06 104 TYR A O 1
ATOM 848 N N . ALA A 1 105 ? -8.039 -5.533 -8.948 1.00 41.44 105 ALA A N 1
ATOM 849 C CA . ALA A 1 105 ? -8.855 -4.561 -9.663 1.00 41.44 105 ALA A CA 1
ATOM 850 C C . ALA A 1 105 ? -8.024 -3.655 -10.587 1.00 41.44 105 ALA A C 1
ATOM 852 O O . ALA A 1 105 ? -8.030 -2.449 -10.398 1.00 41.44 105 ALA A O 1
ATOM 853 N N . LEU A 1 106 ? -7.302 -4.241 -11.555 1.00 43.44 106 LEU A N 1
ATOM 854 C CA . LEU A 1 106 ? -7.016 -3.666 -12.892 1.00 43.44 106 LEU A CA 1
ATOM 855 C C . LEU A 1 106 ? -6.170 -4.614 -13.774 1.00 43.44 106 LEU A C 1
ATOM 857 O O . LEU A 1 106 ? -5.295 -4.192 -14.525 1.00 43.44 106 LEU A O 1
ATOM 861 N N . ILE A 1 107 ? -6.405 -5.927 -13.694 1.00 46.00 107 ILE A N 1
ATOM 862 C CA . ILE A 1 107 ? -5.605 -6.916 -14.446 1.00 46.00 107 ILE A CA 1
ATOM 863 C C . ILE A 1 107 ? -6.008 -7.037 -15.927 1.00 46.00 107 ILE A C 1
ATOM 865 O O . ILE A 1 107 ? -5.269 -7.628 -16.703 1.00 46.00 107 ILE A O 1
ATOM 869 N N . PHE A 1 108 ? -7.070 -6.372 -16.387 1.00 42.72 108 PHE A N 1
ATOM 870 C CA . PHE A 1 108 ? -7.357 -6.268 -17.821 1.00 42.72 108 PHE A CA 1
ATOM 871 C C . PHE A 1 108 ? -7.879 -4.879 -18.198 1.00 42.72 108 PHE A C 1
ATOM 873 O O . PHE A 1 108 ? -9.065 -4.685 -18.439 1.00 42.72 108 PHE A O 1
ATOM 880 N N . GLN A 1 109 ? -6.974 -3.911 -18.319 1.00 43.19 109 GLN A N 1
ATOM 881 C CA . GLN A 1 109 ? -7.054 -2.993 -19.457 1.00 43.19 109 GLN A CA 1
ATOM 882 C C . GLN A 1 109 ? -5.990 -3.419 -20.467 1.00 43.19 109 GLN A C 1
ATOM 884 O O . GLN A 1 109 ? -4.979 -2.764 -20.682 1.00 43.19 109 GLN A O 1
ATOM 889 N N . THR A 1 110 ? -6.204 -4.604 -21.041 1.00 53.66 110 THR A N 1
ATOM 890 C CA . THR A 1 110 ? -5.722 -4.901 -22.386 1.00 53.66 110 THR A CA 1
ATOM 891 C C . THR A 1 110 ? -6.543 -4.062 -23.356 1.00 53.66 110 THR A C 1
ATOM 893 O O . THR A 1 110 ? -7.767 -4.231 -23.392 1.00 53.66 110 THR A O 1
ATOM 896 N N . LYS A 1 111 ? -5.856 -3.180 -24.080 1.00 36.41 111 LYS A N 1
ATOM 897 C CA . LYS A 1 111 ? -6.102 -2.625 -25.425 1.00 36.41 111 LYS A CA 1
ATOM 898 C C . LYS A 1 111 ? -5.242 -1.354 -25.464 1.00 36.41 111 LYS A C 1
ATOM 900 O O . LYS A 1 111 ? -5.542 -0.421 -24.731 1.00 36.41 111 LYS A O 1
ATOM 905 N N . ASP A 1 112 ? -4.081 -1.331 -26.106 1.00 40.25 112 ASP A N 1
ATOM 906 C CA . ASP A 1 112 ? -3.721 -1.893 -27.415 1.00 40.25 112 ASP A CA 1
ATOM 907 C C . ASP A 1 112 ? -2.320 -2.521 -27.448 1.00 40.25 112 ASP A C 1
ATOM 909 O O . ASP A 1 112 ? -1.442 -2.055 -26.685 1.00 40.25 112 ASP A O 1
#

Sequence (112 aa):
MAYDEILLELLPKYNLQRSDIFLTTKFFPDAKDPAAAARKLVAESLERLKTSYLDMVLIHYPKASESDEKDESNPLHRKLTYIELEKLKGLSYQGEILVAELLYALIFQTKD

Secondary structure (DSSP, 8-state):
--GGGHHHHHHHHTT--GGGS--EEEEPPPSS-HHHHHHHHHHHHHHHHT-S-EEEEEE-SSS-TTS-TT-TTHHHHHHHHHHHHHHHTT-EETTEE-EEE---TTTT----

pLDDT: mean 81.61, std 19.36, range [36.41, 96.88]